Protein AF-G9PRI1-F1 (afdb_monomer_lite)

Radius of gyration: 11.69 Å; chains: 1; bounding box: 20×21×35 Å

pLDDT: mean 92.77, std 7.0, range [72.88, 98.62]

Foldseek 3Di:
DLCVVLPPPDDPVSSVVVVLVVLLVCLLVPPPDDDDDDPPSNVVSNVVSVVVVVVD

Sequence (56 aa):
FLGPAAEGGAAPVQRDAVTAATTALAAAAGAWAVRVHEVPVNRAAVRTASLWKEHQ

Structure (mmCIF, N/CA/C/O backbone):
data_AF-G9PRI1-F1
#
_entr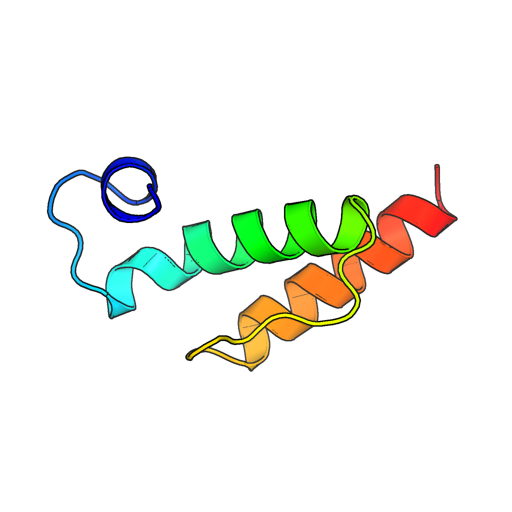y.id   AF-G9PRI1-F1
#
loop_
_atom_site.group_PDB
_atom_site.id
_atom_site.type_symbol
_atom_site.label_atom_id
_atom_site.label_alt_id
_atom_site.label_comp_id
_atom_site.label_asym_id
_atom_site.label_entity_id
_atom_site.label_seq_id
_atom_site.pdbx_PDB_ins_code
_atom_site.Cartn_x
_atom_site.Cartn_y
_atom_site.Cartn_z
_atom_site.occupancy
_atom_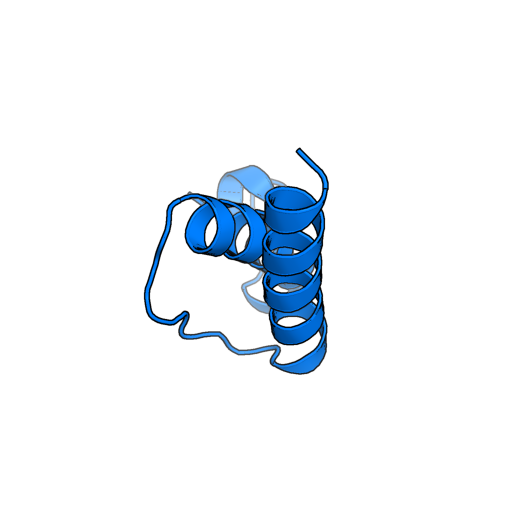site.B_iso_or_equiv
_atom_site.auth_seq_id
_atom_site.auth_comp_id
_atom_site.auth_asym_id
_atom_site.auth_atom_id
_atom_site.pdbx_PDB_model_num
ATOM 1 N N . PHE A 1 1 ? -4.193 -2.193 -13.615 1.00 83.06 1 PHE A N 1
ATOM 2 C CA . PHE A 1 1 ? -4.502 -0.833 -13.130 1.00 83.06 1 PHE A CA 1
ATOM 3 C C . PHE A 1 1 ? -3.242 -0.014 -12.826 1.00 83.06 1 PHE A C 1
ATOM 5 O O . PHE A 1 1 ? -3.189 1.125 -13.254 1.00 83.06 1 PHE A O 1
ATOM 12 N N . LEU A 1 2 ? -2.201 -0.578 -12.189 1.00 84.25 2 LEU A N 1
ATOM 13 C CA . LEU A 1 2 ? -0.953 0.164 -11.907 1.00 84.25 2 LEU A CA 1
ATOM 14 C C . LEU A 1 2 ? -0.157 0.600 -13.148 1.00 84.25 2 LEU A C 1
ATOM 16 O O . LEU A 1 2 ? 0.487 1.635 -13.110 1.00 84.25 2 LEU A O 1
ATOM 20 N N . GLY A 1 3 ? -0.198 -0.169 -14.244 1.00 84.19 3 GLY A N 1
ATOM 21 C CA . GLY A 1 3 ? 0.498 0.187 -15.491 1.00 84.19 3 GLY A CA 1
ATOM 22 C C . GLY A 1 3 ? 0.073 1.559 -16.032 1.00 84.19 3 GLY A C 1
ATOM 23 O O . GLY A 1 3 ? 0.917 2.433 -16.132 1.00 84.19 3 GLY A O 1
ATOM 24 N N . PRO A 1 4 ? -1.225 1.792 -16.293 1.00 86.00 4 PRO A N 1
ATOM 25 C CA . PRO A 1 4 ? -1.715 3.121 -16.661 1.00 86.00 4 PRO A CA 1
ATOM 26 C C . PRO A 1 4 ? -1.452 4.220 -15.618 1.00 86.00 4 PRO A C 1
ATOM 28 O O . PRO A 1 4 ? -1.341 5.380 -15.992 1.00 86.00 4 PRO A O 1
ATOM 31 N N . ALA A 1 5 ? -1.346 3.878 -14.328 1.00 87.38 5 ALA A N 1
ATOM 32 C CA . ALA A 1 5 ? -1.109 4.853 -13.262 1.00 87.38 5 ALA A CA 1
ATOM 33 C C . ALA A 1 5 ? 0.347 5.359 -13.200 1.00 87.38 5 ALA A C 1
ATOM 35 O O . ALA A 1 5 ? 0.570 6.472 -12.739 1.00 87.38 5 ALA A O 1
ATOM 36 N N . ALA A 1 6 ? 1.327 4.553 -13.626 1.00 81.94 6 ALA A N 1
ATOM 37 C CA . ALA A 1 6 ? 2.762 4.863 -13.556 1.00 81.94 6 ALA A CA 1
ATOM 38 C C . ALA A 1 6 ? 3.339 5.439 -14.861 1.00 81.94 6 ALA A C 1
ATOM 40 O O . ALA A 1 6 ? 4.554 5.448 -15.008 1.00 81.94 6 ALA A O 1
ATOM 41 N N . GLU A 1 7 ? 2.474 5.871 -15.786 1.00 76.19 7 GLU A N 1
ATOM 42 C CA . GLU A 1 7 ? 2.734 6.111 -17.217 1.00 76.19 7 GLU A CA 1
ATOM 43 C C . GLU A 1 7 ? 2.614 4.849 -18.096 1.00 76.19 7 GLU A C 1
ATOM 45 O O . GLU A 1 7 ? 3.068 3.747 -17.771 1.00 76.19 7 GLU A O 1
ATOM 50 N N . GLY A 1 8 ? 1.934 5.004 -19.238 1.00 74.94 8 GLY A N 1
ATOM 51 C CA . GLY A 1 8 ? 1.622 3.908 -20.152 1.00 74.94 8 GLY A CA 1
ATOM 52 C C . GLY A 1 8 ? 2.883 3.212 -20.664 1.00 74.94 8 GLY A C 1
ATOM 53 O O . GLY A 1 8 ? 3.726 3.833 -21.297 1.00 74.94 8 GLY A O 1
ATOM 54 N N . GLY A 1 9 ? 2.995 1.906 -20.410 1.00 76.69 9 GLY A N 1
ATOM 55 C CA . GLY A 1 9 ? 4.139 1.094 -20.841 1.00 76.69 9 GLY A CA 1
ATOM 56 C C . GLY A 1 9 ? 5.253 0.925 -19.802 1.00 76.69 9 GLY A C 1
ATOM 57 O O . GLY A 1 9 ? 6.180 0.162 -20.063 1.00 76.69 9 GLY A O 1
ATOM 58 N N . ALA A 1 10 ? 5.148 1.534 -18.613 1.00 82.88 10 ALA A N 1
ATOM 59 C CA . ALA A 1 10 ? 6.124 1.362 -17.535 1.00 82.88 10 ALA A CA 1
ATOM 60 C C . ALA A 1 10 ? 6.365 -0.124 -17.209 1.00 82.88 10 ALA A C 1
ATOM 62 O O . ALA A 1 10 ? 5.414 -0.881 -16.970 1.00 82.88 10 ALA A O 1
ATOM 63 N N . ALA A 1 11 ? 7.627 -0.550 -17.164 1.00 86.56 11 ALA A N 1
ATOM 64 C CA . ALA A 1 11 ? 8.024 -1.882 -16.717 1.00 86.56 11 ALA A CA 1
ATOM 65 C C . ALA A 1 11 ? 7.633 -2.103 -15.240 1.00 86.56 11 ALA A C 1
ATOM 67 O O . ALA A 1 11 ? 7.448 -1.131 -14.511 1.00 86.56 11 ALA A O 1
ATOM 68 N N . PRO A 1 12 ? 7.512 -3.355 -14.751 1.00 85.06 12 PRO A N 1
ATOM 69 C CA . PRO A 1 12 ? 7.079 -3.623 -13.377 1.00 85.06 12 PRO A CA 1
ATOM 70 C C . PRO A 1 12 ? 7.844 -2.846 -12.295 1.00 85.06 12 PRO A C 1
ATOM 72 O O . PRO A 1 12 ? 7.204 -2.302 -11.404 1.00 85.06 12 PRO A O 1
ATOM 75 N N . VAL A 1 13 ? 9.170 -2.724 -12.421 1.00 86.12 13 VAL A N 1
ATOM 76 C CA . VAL A 1 13 ? 10.028 -1.970 -11.482 1.00 86.12 13 VAL A CA 1
ATOM 77 C C . VAL A 1 13 ? 9.781 -0.456 -11.515 1.00 86.12 13 VAL A C 1
ATOM 79 O O . VAL A 1 13 ? 9.965 0.247 -10.537 1.00 86.12 13 VAL A O 1
ATOM 82 N N . GLN A 1 14 ? 9.288 0.082 -12.629 1.00 89.25 14 GLN A N 1
ATOM 83 C CA . GLN A 1 14 ? 8.998 1.515 -12.750 1.00 89.25 14 GLN A CA 1
ATOM 84 C C . GLN A 1 14 ? 7.666 1.897 -12.082 1.00 89.25 14 GLN A C 1
ATOM 86 O O . GLN A 1 14 ? 7.297 3.066 -12.044 1.00 89.25 14 GLN A O 1
ATOM 91 N N . ARG A 1 15 ? 6.926 0.922 -11.537 1.00 92.50 15 ARG A N 1
ATOM 92 C CA . ARG A 1 15 ? 5.607 1.122 -10.917 1.00 92.50 15 ARG A CA 1
ATOM 93 C C . ARG A 1 15 ? 5.678 1.197 -9.393 1.00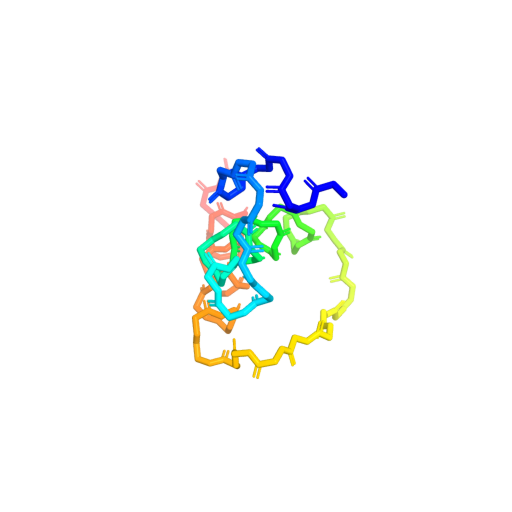 92.50 15 ARG A C 1
ATOM 95 O O . ARG A 1 15 ? 4.637 1.153 -8.733 1.00 92.50 15 ARG A O 1
ATOM 102 N N . ASP A 1 16 ? 6.866 1.297 -8.808 1.00 93.12 16 ASP A N 1
ATOM 103 C CA . ASP A 1 16 ? 7.021 1.245 -7.352 1.00 93.12 16 ASP A CA 1
ATOM 104 C C . ASP A 1 16 ? 6.350 2.426 -6.650 1.00 93.12 16 ASP A C 1
ATOM 106 O O . ASP A 1 16 ? 5.680 2.234 -5.636 1.00 93.12 16 ASP A O 1
ATOM 110 N N . ALA A 1 17 ? 6.419 3.626 -7.235 1.00 94.06 17 ALA A N 1
ATOM 111 C CA . ALA A 1 17 ? 5.757 4.811 -6.689 1.00 94.06 17 ALA A CA 1
ATOM 112 C C . ALA A 1 17 ? 4.228 4.642 -6.620 1.00 94.06 17 ALA A C 1
ATOM 114 O O . ALA A 1 17 ? 3.612 4.890 -5.581 1.00 94.06 17 ALA A O 1
ATOM 115 N N . VAL A 1 18 ? 3.603 4.144 -7.693 1.00 96.12 18 VAL A N 1
ATOM 116 C CA . VAL A 1 18 ? 2.150 3.899 -7.701 1.00 96.12 18 VAL A CA 1
ATOM 117 C C . VAL A 1 18 ? 1.753 2.697 -6.850 1.00 96.12 18 VAL A C 1
ATOM 119 O O . VAL A 1 18 ? 0.652 2.671 -6.299 1.00 96.12 18 VAL A O 1
ATOM 122 N N . THR A 1 19 ? 2.648 1.719 -6.693 1.00 96.88 19 THR A N 1
ATOM 123 C CA . THR A 1 19 ? 2.455 0.602 -5.761 1.00 96.88 19 THR A CA 1
ATOM 124 C C . THR A 1 19 ? 2.451 1.117 -4.325 1.00 96.88 19 THR A C 1
ATOM 126 O O . THR A 1 19 ? 1.535 0.788 -3.580 1.00 96.88 19 THR A O 1
ATOM 129 N N . ALA A 1 20 ? 3.387 1.997 -3.959 1.00 97.81 20 ALA A N 1
ATOM 130 C CA . ALA A 1 20 ? 3.425 2.626 -2.642 1.00 97.81 20 ALA A CA 1
ATOM 131 C C . ALA A 1 20 ? 2.167 3.465 -2.363 1.00 97.81 20 ALA A C 1
ATOM 133 O O . ALA A 1 20 ? 1.568 3.331 -1.296 1.00 97.81 20 ALA A O 1
ATOM 134 N N . ALA A 1 21 ? 1.709 4.262 -3.334 1.00 97.69 21 ALA A N 1
ATOM 135 C CA . ALA A 1 21 ? 0.457 5.013 -3.212 1.00 97.69 21 ALA A CA 1
ATOM 136 C C . ALA A 1 21 ? -0.753 4.082 -3.011 1.00 97.69 21 ALA A C 1
ATOM 138 O O . ALA A 1 21 ? -1.575 4.296 -2.121 1.00 97.69 21 ALA A O 1
ATOM 139 N N . THR A 1 22 ? -0.830 2.998 -3.787 1.00 97.62 22 THR A N 1
ATOM 140 C CA . THR A 1 22 ? -1.894 1.992 -3.654 1.00 97.62 22 THR A CA 1
ATOM 141 C C . THR A 1 22 ? -1.836 1.286 -2.300 1.00 97.62 22 THR A C 1
ATOM 143 O O . THR A 1 22 ? -2.874 1.061 -1.682 1.00 97.62 22 THR A O 1
ATOM 146 N N . THR A 1 23 ? -0.637 0.979 -1.804 1.00 98.62 23 THR A N 1
ATOM 147 C CA . THR A 1 23 ? -0.422 0.400 -0.474 1.00 98.62 23 THR A CA 1
ATOM 148 C C . THR A 1 23 ? -0.934 1.320 0.630 1.00 98.62 23 THR A C 1
ATOM 150 O O . THR A 1 23 ? -1.619 0.842 1.532 1.00 98.62 23 THR A O 1
ATOM 153 N N . ALA A 1 24 ? -0.667 2.628 0.552 1.00 98.38 24 ALA A N 1
ATOM 154 C CA . ALA A 1 24 ? -1.193 3.587 1.523 1.00 98.38 24 ALA A CA 1
ATOM 155 C C . ALA A 1 24 ? -2.733 3.603 1.525 1.00 98.38 24 ALA A C 1
ATOM 157 O O . ALA A 1 24 ? -3.347 3.540 2.589 1.00 98.38 24 ALA A O 1
ATOM 158 N N . LEU A 1 25 ? -3.359 3.609 0.341 1.00 97.81 25 LEU A N 1
ATOM 159 C CA . LEU A 1 25 ? -4.820 3.565 0.206 1.00 97.81 25 LEU A CA 1
ATOM 160 C C . LEU A 1 25 ? -5.417 2.263 0.760 1.00 97.81 25 LEU A C 1
ATOM 162 O O . LEU A 1 25 ? -6.405 2.299 1.489 1.00 97.81 25 LEU A O 1
ATOM 166 N N . ALA A 1 26 ? -4.806 1.117 0.454 1.00 98.19 26 ALA A N 1
ATOM 167 C CA . ALA A 1 26 ? -5.252 -0.181 0.957 1.00 98.19 26 ALA A CA 1
ATOM 168 C C . ALA A 1 26 ? -5.143 -0.268 2.488 1.00 98.19 26 ALA A C 1
ATOM 170 O O . ALA A 1 26 ? -6.067 -0.743 3.148 1.00 98.19 26 ALA A O 1
ATOM 171 N N . ALA A 1 27 ? -4.040 0.227 3.059 1.00 98.00 27 ALA A N 1
ATOM 172 C CA . ALA A 1 27 ? -3.843 0.281 4.504 1.00 98.00 27 ALA A CA 1
ATOM 173 C C . ALA A 1 27 ? -4.872 1.202 5.183 1.00 98.00 27 ALA A C 1
ATOM 175 O O . ALA A 1 27 ? -5.487 0.807 6.173 1.00 98.00 27 ALA A O 1
ATOM 176 N N . ALA A 1 28 ? -5.129 2.386 4.617 1.00 96.81 28 ALA A N 1
ATOM 177 C CA . ALA A 1 28 ? -6.158 3.300 5.116 1.00 96.81 28 ALA A CA 1
ATOM 178 C C . ALA A 1 28 ? -7.565 2.672 5.072 1.00 96.81 28 ALA A C 1
ATOM 180 O O . ALA A 1 28 ? -8.351 2.844 6.005 1.00 96.81 28 ALA A O 1
ATOM 181 N N . ALA A 1 29 ? -7.854 1.879 4.035 1.00 96.56 29 ALA A N 1
ATOM 182 C CA . ALA A 1 29 ? -9.105 1.136 3.883 1.00 96.56 29 ALA A CA 1
ATOM 183 C C . ALA A 1 29 ? -9.227 -0.103 4.800 1.00 96.56 29 ALA A C 1
ATOM 185 O O . ALA A 1 29 ? -10.268 -0.756 4.799 1.00 96.56 29 ALA A O 1
ATOM 186 N N . GLY A 1 30 ? -8.200 -0.430 5.595 1.00 96.31 30 GLY A N 1
ATOM 187 C CA . GLY A 1 30 ? -8.246 -1.520 6.574 1.00 96.31 30 GLY A CA 1
ATOM 188 C C . GLY A 1 30 ? -7.795 -2.885 6.052 1.00 96.31 30 GLY A C 1
ATOM 189 O O . GLY A 1 30 ? -8.143 -3.906 6.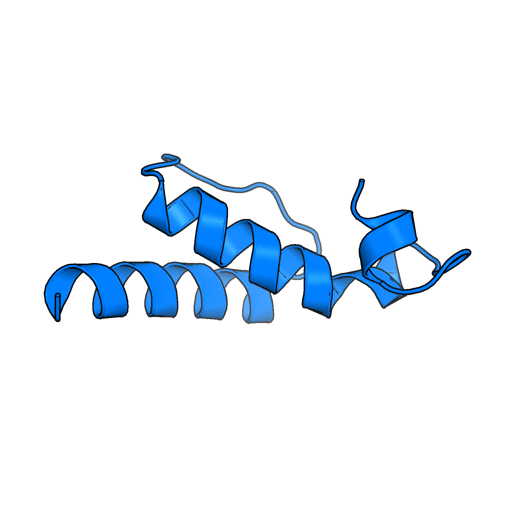646 1.00 96.31 30 GLY A O 1
ATOM 190 N N . ALA A 1 31 ? -7.022 -2.937 4.963 1.00 97.75 31 ALA A N 1
ATOM 191 C CA . ALA A 1 31 ? -6.377 -4.179 4.548 1.00 97.75 31 ALA A CA 1
ATOM 192 C C . ALA A 1 31 ? -5.466 -4.724 5.666 1.00 97.75 31 ALA A C 1
ATOM 194 O O . ALA A 1 31 ? -4.673 -3.984 6.244 1.00 97.75 31 ALA A O 1
ATOM 195 N N . TRP A 1 32 ? -5.546 -6.031 5.942 1.00 96.50 32 TRP A N 1
ATOM 196 C CA . TRP A 1 32 ? -4.715 -6.679 6.967 1.00 96.50 32 TRP A CA 1
ATOM 197 C C . TRP A 1 32 ? -3.225 -6.713 6.589 1.00 96.50 32 TRP A C 1
ATOM 199 O O . TRP A 1 32 ? -2.361 -6.546 7.445 1.00 96.50 32 TRP A O 1
ATOM 209 N N . ALA A 1 33 ? -2.920 -6.917 5.303 1.00 96.69 33 ALA A N 1
ATOM 210 C CA . ALA A 1 33 ? -1.559 -6.942 4.779 1.00 96.69 33 ALA A CA 1
ATOM 211 C C . ALA A 1 33 ? -1.518 -6.600 3.282 1.00 96.69 33 ALA A C 1
ATOM 213 O O . ALA A 1 33 ? -2.527 -6.687 2.580 1.00 96.69 33 ALA A O 1
ATOM 214 N N . VAL A 1 34 ? -0.321 -6.275 2.786 1.00 97.62 34 VAL A N 1
ATOM 215 C CA . VAL A 1 34 ? -0.017 -6.121 1.356 1.00 97.62 34 VAL A CA 1
ATOM 216 C C . VAL A 1 34 ? 1.151 -7.025 0.961 1.00 97.62 34 VAL A C 1
ATOM 218 O O . VAL A 1 34 ? 2.104 -7.195 1.720 1.00 97.62 34 VAL A O 1
ATOM 221 N N . ARG A 1 35 ? 1.100 -7.590 -0.250 1.00 98.06 35 ARG A N 1
ATOM 222 C CA . ARG A 1 35 ? 2.223 -8.315 -0.863 1.00 98.06 35 ARG A CA 1
ATOM 223 C C . ARG A 1 35 ? 2.880 -7.413 -1.900 1.00 98.06 35 ARG A C 1
ATOM 225 O O . ARG A 1 35 ? 2.232 -7.021 -2.867 1.00 98.06 35 ARG A O 1
ATOM 232 N N . VAL A 1 36 ? 4.166 -7.139 -1.730 1.00 97.00 36 VAL A N 1
ATOM 233 C CA . VAL A 1 36 ? 4.921 -6.183 -2.552 1.00 97.00 36 VAL A CA 1
ATOM 234 C C . VAL A 1 36 ? 6.292 -6.746 -2.916 1.00 97.00 36 VAL A C 1
ATOM 236 O O . VAL A 1 36 ? 6.763 -7.678 -2.268 1.00 97.00 36 VAL A O 1
ATOM 239 N N . HIS A 1 37 ? 6.918 -6.182 -3.950 1.00 94.94 37 HIS A N 1
ATOM 240 C CA . HIS A 1 37 ? 8.302 -6.499 -4.316 1.00 94.94 37 HIS A CA 1
ATOM 241 C C . HIS A 1 37 ? 9.269 -5.555 -3.585 1.00 94.94 37 HIS A C 1
ATOM 243 O O . HIS A 1 37 ? 10.114 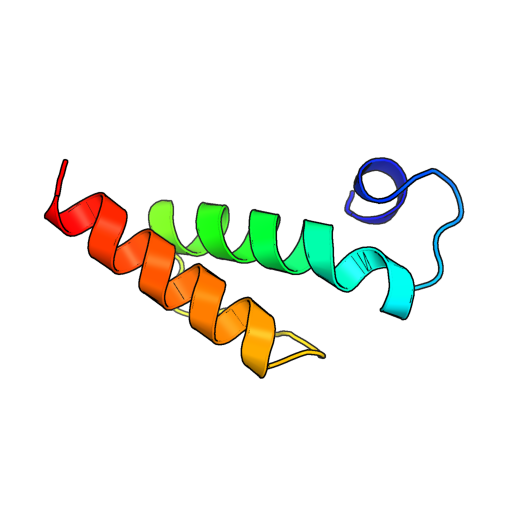-6.017 -2.825 1.00 94.94 37 HIS A O 1
ATOM 249 N N . GLU A 1 38 ? 9.053 -4.239 -3.690 1.00 96.06 38 GLU A N 1
ATOM 250 C CA . GLU A 1 38 ? 9.853 -3.241 -2.973 1.00 96.06 38 GLU A CA 1
ATOM 251 C C . GLU A 1 38 ? 9.347 -2.993 -1.550 1.00 96.06 38 GLU A C 1
ATOM 253 O O . GLU A 1 38 ? 8.462 -2.172 -1.290 1.00 96.06 38 GLU A O 1
ATOM 258 N N . VAL A 1 39 ? 9.922 -3.716 -0.593 1.00 97.56 39 VAL A N 1
ATOM 259 C CA . VAL A 1 39 ? 9.504 -3.669 0.815 1.00 97.56 39 VAL A CA 1
ATOM 260 C C . VAL A 1 39 ? 9.713 -2.295 1.473 1.00 97.56 39 VAL A C 1
ATOM 262 O O . VAL A 1 39 ? 8.779 -1.833 2.135 1.00 97.56 39 VAL A O 1
ATOM 265 N N . PRO A 1 40 ? 10.871 -1.609 1.347 1.00 97.75 40 PRO A N 1
ATOM 266 C CA . PRO A 1 40 ? 11.132 -0.403 2.138 1.00 97.75 40 PRO A CA 1
ATOM 267 C C . PRO A 1 40 ? 10.117 0.726 1.905 1.00 97.75 40 PRO A C 1
ATOM 269 O O . PRO A 1 40 ? 9.593 1.281 2.874 1.00 97.75 40 PRO A O 1
ATOM 272 N N . VAL A 1 41 ? 9.793 1.025 0.641 1.00 97.69 41 VAL A N 1
ATOM 273 C CA . VAL A 1 41 ? 8.857 2.104 0.278 1.00 97.69 41 VAL A CA 1
ATOM 274 C C . VAL A 1 41 ? 7.418 1.774 0.679 1.00 97.69 41 VAL A C 1
ATOM 276 O O . VAL A 1 41 ? 6.692 2.624 1.189 1.00 97.69 41 VAL A O 1
ATOM 279 N N . ASN A 1 42 ? 7.015 0.512 0.542 1.00 98.44 42 ASN A N 1
ATOM 280 C CA . ASN A 1 42 ? 5.671 0.076 0.902 1.00 98.44 42 ASN A CA 1
ATOM 281 C C . ASN A 1 42 ? 5.482 -0.014 2.423 1.00 98.44 42 ASN A C 1
ATOM 283 O O . ASN A 1 42 ? 4.415 0.329 2.926 1.00 98.44 42 ASN A O 1
ATOM 287 N N . ARG A 1 43 ? 6.524 -0.375 3.184 1.00 98.50 43 ARG A N 1
ATOM 288 C CA . ARG A 1 43 ? 6.500 -0.285 4.653 1.00 98.50 43 ARG A CA 1
ATOM 289 C C . ARG A 1 43 ? 6.300 1.158 5.119 1.00 98.50 43 ARG A C 1
ATOM 291 O O . ARG A 1 43 ? 5.534 1.390 6.052 1.00 98.50 43 ARG A O 1
ATOM 298 N N . ALA A 1 44 ? 6.976 2.118 4.482 1.00 98.50 44 ALA A N 1
ATOM 299 C CA . ALA A 1 44 ? 6.771 3.534 4.773 1.00 98.50 44 ALA A CA 1
ATOM 300 C C . ALA A 1 44 ? 5.326 3.958 4.467 1.00 98.50 44 ALA A C 1
ATOM 302 O O . ALA A 1 44 ? 4.693 4.562 5.324 1.00 98.50 44 ALA A O 1
ATOM 303 N N . ALA A 1 45 ? 4.776 3.552 3.318 1.00 98.62 45 ALA A N 1
ATOM 304 C CA . ALA A 1 45 ? 3.390 3.832 2.941 1.00 98.62 45 ALA A CA 1
ATOM 305 C C . ALA A 1 45 ? 2.360 3.292 3.952 1.00 98.62 45 ALA A C 1
ATOM 307 O O . ALA A 1 45 ? 1.451 4.025 4.340 1.00 98.62 45 ALA A O 1
ATOM 308 N N . VAL A 1 46 ? 2.528 2.051 4.433 1.00 98.44 46 VAL A N 1
ATOM 309 C CA . VAL A 1 46 ? 1.679 1.485 5.501 1.00 98.44 46 VAL A CA 1
ATOM 310 C C . VAL A 1 46 ? 1.775 2.332 6.769 1.00 98.44 46 VAL A C 1
ATOM 312 O O . VAL A 1 46 ? 0.751 2.733 7.314 1.00 98.44 46 VAL A O 1
ATOM 315 N N . ARG A 1 47 ? 2.996 2.660 7.217 1.00 98.06 47 ARG A N 1
ATOM 316 C CA . ARG A 1 47 ? 3.207 3.462 8.432 1.00 98.06 47 ARG A CA 1
ATOM 317 C C . ARG A 1 47 ? 2.585 4.854 8.314 1.00 98.06 47 ARG A C 1
ATOM 319 O O . ARG A 1 47 ? 1.972 5.324 9.266 1.00 98.06 47 ARG A O 1
ATOM 326 N N . THR A 1 48 ? 2.727 5.496 7.157 1.00 98.06 48 THR A N 1
ATOM 327 C CA . THR A 1 48 ? 2.109 6.793 6.873 1.00 98.06 48 THR A CA 1
ATOM 328 C C . THR A 1 48 ? 0.589 6.709 6.949 1.00 98.06 48 THR A C 1
ATOM 330 O O . THR A 1 48 ? -0.017 7.564 7.584 1.00 98.06 48 THR A O 1
ATOM 333 N N . ALA A 1 49 ? -0.029 5.680 6.362 1.00 97.75 49 ALA A N 1
ATOM 334 C CA . ALA A 1 49 ? -1.479 5.499 6.420 1.00 97.75 49 ALA A CA 1
ATOM 335 C C . ALA A 1 49 ? -1.989 5.271 7.855 1.00 97.75 49 ALA A C 1
ATOM 337 O O . ALA A 1 49 ? -3.016 5.834 8.231 1.00 97.75 49 ALA A O 1
ATOM 338 N N . SER A 1 50 ? -1.263 4.492 8.667 1.00 95.25 50 SER A N 1
ATOM 339 C CA . SER A 1 50 ? -1.594 4.279 10.083 1.00 95.25 50 SER A CA 1
ATOM 340 C C . SER A 1 50 ? -1.548 5.582 10.880 1.00 95.25 50 SER A C 1
ATOM 342 O O . SER A 1 50 ? -2.541 5.941 11.505 1.00 95.25 50 SER A O 1
ATOM 344 N N . LEU A 1 51 ? -0.442 6.328 10.785 1.00 96.94 51 LEU A N 1
ATOM 345 C CA . LEU A 1 51 ? -0.294 7.609 11.483 1.00 96.94 51 LEU A CA 1
ATOM 346 C C . LEU A 1 51 ? -1.330 8.630 11.007 1.00 96.94 51 LEU A C 1
ATOM 348 O O . LEU A 1 51 ? -1.920 9.327 11.821 1.00 96.94 51 LEU A O 1
ATOM 352 N N . TRP A 1 52 ? -1.598 8.699 9.700 1.00 95.31 52 TRP A N 1
ATOM 353 C CA . TRP A 1 52 ? -2.638 9.576 9.167 1.00 95.31 52 TRP A CA 1
ATOM 354 C C . TRP A 1 52 ? -3.992 9.296 9.821 1.00 95.31 52 TRP A C 1
ATOM 356 O O . TRP A 1 52 ? -4.627 10.226 10.301 1.00 95.31 52 TRP A O 1
ATOM 366 N N . LYS A 1 53 ? -4.402 8.022 9.894 1.00 90.62 53 LYS A N 1
ATOM 367 C CA . LYS A 1 53 ? -5.672 7.601 10.504 1.00 90.62 53 LYS A CA 1
ATOM 368 C C . LYS A 1 53 ? -5.764 7.943 11.995 1.00 90.62 53 LYS A C 1
ATOM 370 O O . LYS A 1 53 ? -6.849 8.250 12.467 1.00 90.62 53 LYS A O 1
ATOM 375 N N . GLU A 1 54 ? -4.653 7.877 12.725 1.00 90.75 54 GLU A N 1
ATOM 376 C CA . GLU A 1 54 ? -4.580 8.251 14.147 1.00 90.75 54 GLU A CA 1
ATOM 377 C C . GLU A 1 54 ? -4.701 9.767 14.378 1.00 90.75 54 GLU A C 1
ATOM 379 O O . GLU A 1 54 ? -5.092 10.191 15.463 1.00 90.75 54 GLU A O 1
ATOM 384 N N . HIS A 1 55 ? -4.368 10.576 13.369 1.00 88.12 55 HIS A N 1
ATOM 385 C CA . HIS A 1 55 ? -4.392 12.039 13.419 1.00 88.12 55 HIS A CA 1
ATO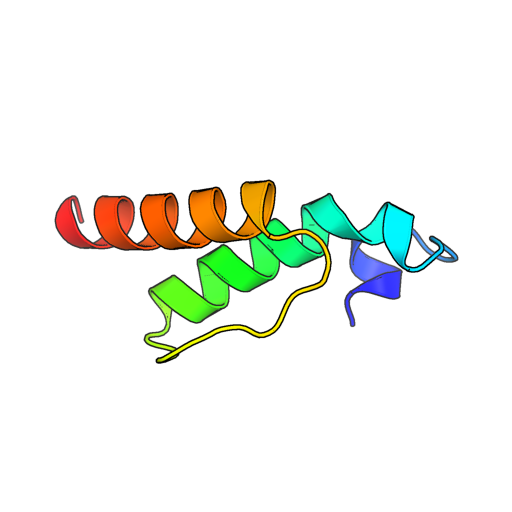M 386 C C . HIS A 1 55 ? -5.590 12.674 12.685 1.00 88.12 55 HIS A C 1
ATOM 388 O O . HIS A 1 55 ? -5.609 13.898 12.529 1.00 88.12 55 HIS A O 1
ATOM 394 N N . GLN A 1 56 ? -6.558 11.876 12.220 1.00 72.88 56 GLN A N 1
ATOM 395 C CA . GLN A 1 56 ? -7.840 12.374 11.697 1.00 72.88 56 GLN A CA 1
ATOM 396 C C . GLN A 1 56 ? -8.840 12.616 12.826 1.00 72.88 56 GLN A C 1
ATOM 398 O O . GLN A 1 56 ? -9.600 13.601 12.700 1.00 72.88 56 GLN A O 1
#

Secondary structure (DSSP, 8-state):
-HHHHT-TT--GGGGHHHHHHHHHHHHHTT-S----S-HHHHHHHHHHHHHHHHT-